Protein AF-A0A931LNC6-F1 (afdb_monomer_lite)

Foldseek 3Di:
DWDKDWDDDPCLDQVVVCVVLVHGWADKDKDKDAQKDKDWAACVVPPDDPPDPDPGTDIDIDGHHPDMDITMMTGS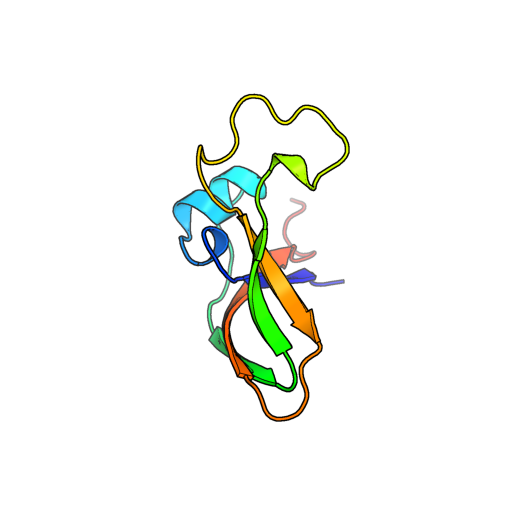DDPPPDD

pLDDT: mean 81.56, std 16.34, range [38.72, 97.5]

Structure (mmCIF, N/CA/C/O backbone):
data_AF-A0A931LNC6-F1
#
_entry.id   AF-A0A931LNC6-F1
#
loop_
_atom_site.group_PDB
_atom_site.id
_atom_site.type_symbol
_atom_site.label_atom_id
_atom_site.label_alt_id
_atom_site.label_comp_id
_atom_site.label_asym_id
_atom_site.label_entity_id
_atom_site.label_seq_id
_atom_site.pdbx_PDB_ins_code
_atom_site.Cartn_x
_atom_site.Cartn_y
_atom_site.Cartn_z
_atom_site.occupancy
_atom_site.B_iso_or_equiv
_atom_site.auth_seq_id
_atom_site.auth_comp_id
_atom_site.auth_asym_id
_atom_site.auth_atom_id
_atom_site.pdbx_PDB_model_num
ATOM 1 N N . MET A 1 1 ? -21.605 7.432 1.492 1.00 72.25 1 MET A N 1
ATOM 2 C CA . MET A 1 1 ? -20.941 6.274 0.865 1.00 72.25 1 MET A CA 1
ATOM 3 C C . MET A 1 1 ? -19.704 5.883 1.672 1.00 72.25 1 MET A C 1
ATOM 5 O O . MET A 1 1 ? -18.980 6.789 2.072 1.00 72.25 1 MET A O 1
ATOM 9 N N . PRO A 1 2 ? -19.487 4.586 1.971 1.00 85.00 2 PRO A N 1
ATOM 10 C CA . PRO A 1 2 ? -18.271 4.128 2.643 1.00 85.00 2 PRO A CA 1
ATOM 11 C C . PRO A 1 2 ? -17.043 4.389 1.764 1.00 85.00 2 PRO A C 1
ATOM 13 O O . PRO A 1 2 ? -17.094 4.151 0.556 1.00 85.00 2 PRO A O 1
ATOM 16 N N . VAL A 1 3 ? -15.955 4.871 2.364 1.00 89.31 3 VAL A N 1
ATOM 17 C CA . VAL A 1 3 ? -14.701 5.146 1.647 1.00 89.31 3 VAL A CA 1
ATOM 18 C C . VAL A 1 3 ? -13.659 4.107 2.034 1.00 89.31 3 VAL A C 1
ATOM 20 O O . VAL A 1 3 ? -13.260 4.011 3.198 1.00 89.31 3 VAL A O 1
ATOM 23 N N . TRP A 1 4 ? -13.217 3.344 1.039 1.00 91.75 4 TRP A N 1
ATOM 24 C CA . TRP A 1 4 ? -12.197 2.312 1.176 1.00 91.75 4 TRP A CA 1
ATOM 25 C C . TRP A 1 4 ? -10.871 2.802 0.604 1.00 91.75 4 TRP A C 1
ATOM 27 O O . TRP A 1 4 ? -10.814 3.301 -0.517 1.00 91.75 4 TRP A O 1
ATOM 37 N N . ASN A 1 5 ? -9.802 2.636 1.374 1.00 92.81 5 ASN A N 1
ATOM 38 C CA . ASN A 1 5 ? -8.450 3.012 0.995 1.00 92.81 5 ASN A CA 1
ATOM 39 C C . ASN A 1 5 ? -7.600 1.759 0.772 1.00 92.81 5 ASN A C 1
ATOM 41 O O . ASN A 1 5 ? -7.385 0.993 1.713 1.00 92.81 5 ASN A O 1
ATOM 45 N N . PHE A 1 6 ? -7.081 1.579 -0.444 1.00 95.12 6 PHE A N 1
ATOM 46 C CA . PHE A 1 6 ? -6.001 0.629 -0.709 1.00 95.12 6 PHE A CA 1
ATOM 47 C C . PHE A 1 6 ? -4.672 1.264 -0.280 1.00 95.12 6 PHE A C 1
ATOM 49 O O . PHE A 1 6 ? -4.102 2.108 -0.967 1.00 95.12 6 PHE A O 1
ATOM 56 N N . ALA A 1 7 ? -4.194 0.879 0.895 1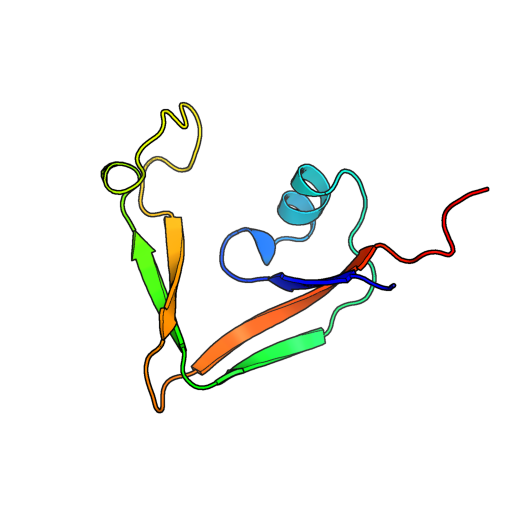.00 94.31 7 ALA A N 1
ATOM 57 C CA . ALA A 1 7 ? -2.931 1.306 1.457 1.00 94.31 7 ALA A CA 1
ATOM 58 C C . 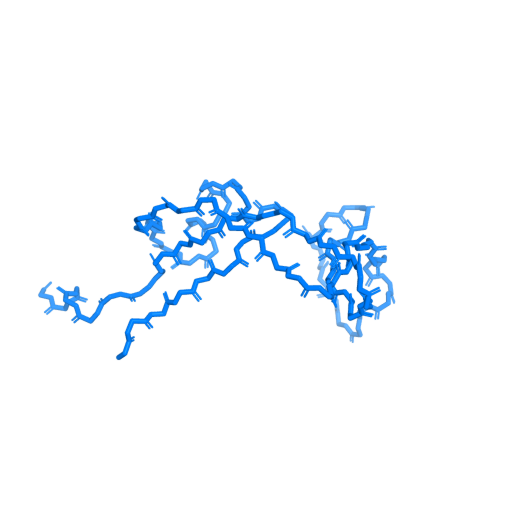ALA A 1 7 ? -1.746 0.531 0.868 1.00 94.31 7 ALA A C 1
ATOM 60 O O . ALA A 1 7 ? -1.712 -0.703 0.855 1.00 94.31 7 ALA A O 1
ATOM 61 N N . PHE A 1 8 ? -0.731 1.296 0.485 1.00 93.75 8 PHE A N 1
ATOM 62 C CA . PHE A 1 8 ? 0.601 0.860 0.087 1.00 93.75 8 PHE A CA 1
ATOM 63 C C . PHE A 1 8 ? 1.630 1.823 0.702 1.00 93.75 8 PHE A C 1
ATOM 65 O O . PHE A 1 8 ? 1.270 2.879 1.232 1.00 93.75 8 PHE A O 1
ATOM 72 N N . GLY A 1 9 ? 2.915 1.463 0.680 1.00 92.12 9 GLY A N 1
ATOM 73 C CA . GLY A 1 9 ? 3.957 2.317 1.253 1.00 92.12 9 GLY A CA 1
ATOM 74 C C . GLY A 1 9 ? 3.773 2.557 2.758 1.00 92.12 9 GLY A C 1
ATOM 75 O O . GLY A 1 9 ? 3.443 1.639 3.508 1.00 92.12 9 GLY A O 1
ATOM 76 N N . SER A 1 10 ? 3.961 3.799 3.213 1.00 89.69 10 SER A N 1
ATOM 77 C CA . SER A 1 10 ? 3.850 4.166 4.635 1.00 89.69 10 SER A CA 1
ATOM 78 C C . SER A 1 10 ? 2.438 3.999 5.206 1.00 89.69 10 SER A C 1
ATOM 80 O O . SER A 1 10 ? 2.298 3.735 6.401 1.00 89.69 10 SER A O 1
ATOM 82 N N . HIS A 1 11 ? 1.392 4.061 4.374 1.00 91.12 11 HIS A N 1
ATOM 83 C CA . HIS A 1 11 ? 0.002 3.864 4.804 1.00 91.12 11 HIS A CA 1
ATOM 84 C C . HIS A 1 11 ? -0.306 2.408 5.201 1.00 91.12 11 HIS A C 1
ATOM 86 O O . HIS A 1 11 ? -1.365 2.139 5.766 1.00 91.12 11 HIS A O 1
ATOM 92 N N . LEU A 1 12 ? 0.611 1.460 4.957 1.00 91.44 12 LEU A N 1
ATOM 93 C CA . LEU A 1 12 ? 0.525 0.114 5.538 1.00 91.44 12 LEU A CA 1
ATOM 94 C C . LEU A 1 12 ? 0.613 0.151 7.071 1.00 91.44 12 LEU A C 1
ATOM 96 O O . LEU A 1 12 ? 0.012 -0.695 7.738 1.00 91.44 12 LEU A O 1
ATOM 100 N N . SER A 1 13 ? 1.312 1.142 7.635 1.00 90.00 13 SER A N 1
ATOM 101 C CA . SER A 1 13 ? 1.311 1.398 9.072 1.00 90.00 13 SER A CA 1
ATOM 102 C C . SER A 1 13 ? -0.002 2.052 9.485 1.00 90.00 13 SER A C 1
ATOM 104 O O . SER A 1 13 ? -0.301 3.182 9.096 1.00 90.00 13 SER A O 1
ATOM 106 N N . LYS A 1 14 ? -0.759 1.368 10.350 1.00 88.12 14 LYS A N 1
ATOM 107 C CA . LYS A 1 14 ? -1.997 1.913 10.922 1.00 88.12 14 LYS A CA 1
ATOM 108 C C . LYS A 1 14 ? -1.760 3.243 11.630 1.00 88.12 14 LYS A C 1
ATOM 110 O O . LYS A 1 14 ? -2.594 4.122 11.518 1.00 88.12 14 LYS A O 1
ATOM 115 N N . GLN A 1 15 ? -0.631 3.407 12.323 1.00 90.69 15 GLN A N 1
ATOM 116 C CA . GLN A 1 15 ? -0.308 4.649 13.029 1.00 90.69 15 GLN A CA 1
ATOM 117 C C . GLN A 1 15 ? -0.154 5.827 12.060 1.00 90.69 15 GLN A C 1
ATOM 119 O O . GLN A 1 15 ? -0.719 6.891 12.300 1.00 90.69 15 GLN A O 1
ATOM 124 N N . GLN A 1 16 ? 0.572 5.623 10.957 1.00 89.69 16 GLN A N 1
ATOM 125 C CA . GLN A 1 16 ? 0.744 6.643 9.919 1.00 89.69 16 GLN A CA 1
ATOM 126 C C . GLN A 1 16 ? -0.590 6.960 9.245 1.00 89.69 16 GLN A C 1
ATOM 128 O O . GLN A 1 16 ? -0.959 8.124 9.123 1.00 89.69 16 GLN A O 1
ATOM 133 N N . LEU A 1 17 ? -1.355 5.928 8.881 1.00 90.06 17 LEU A N 1
ATOM 134 C CA . LEU A 1 17 ? -2.664 6.118 8.269 1.00 90.06 17 LEU A CA 1
ATOM 135 C C . LEU A 1 17 ? -3.619 6.878 9.200 1.00 90.06 17 LEU A C 1
ATOM 137 O O . LEU A 1 17 ? -4.241 7.837 8.755 1.00 90.06 17 LEU A O 1
ATOM 141 N N . SER A 1 18 ? -3.682 6.511 10.486 1.00 91.19 18 SER A N 1
ATOM 142 C CA . SER A 1 18 ? -4.496 7.206 11.491 1.00 91.19 18 SER A CA 1
ATOM 143 C C . SER A 1 18 ? -4.132 8.680 11.626 1.00 91.19 18 SER A C 1
ATOM 145 O O . SER A 1 18 ? -5.017 9.515 11.777 1.00 91.19 18 SER A O 1
ATOM 147 N N . HIS A 1 19 ? -2.836 9.001 11.579 1.00 89.88 19 HIS A N 1
ATOM 148 C CA . HIS A 1 19 ? -2.361 10.378 11.667 1.00 89.88 19 HIS A CA 1
ATOM 149 C C . HIS A 1 19 ? -2.839 11.220 10.476 1.00 89.88 19 HIS A C 1
ATOM 151 O O . HIS A 1 19 ? -3.273 12.351 10.668 1.00 89.88 19 HIS A O 1
ATOM 157 N N . ILE A 1 20 ? -2.824 10.650 9.266 1.00 86.94 20 ILE A N 1
ATOM 158 C CA . ILE A 1 20 ? -3.263 11.332 8.042 1.00 86.94 20 ILE A CA 1
ATOM 159 C C . ILE A 1 20 ? -4.787 11.504 7.989 1.00 86.94 20 ILE A C 1
ATOM 161 O O . ILE A 1 20 ? -5.263 12.569 7.603 1.00 86.94 20 ILE A O 1
ATOM 165 N N . ILE A 1 21 ? -5.562 10.482 8.368 1.00 87.88 21 ILE A N 1
ATOM 166 C CA . ILE A 1 21 ? -7.036 10.533 8.284 1.00 87.88 21 ILE A CA 1
ATOM 167 C C . ILE A 1 21 ? -7.706 11.105 9.545 1.00 87.88 21 ILE A C 1
ATOM 169 O O . ILE A 1 21 ? -8.924 11.251 9.568 1.00 87.88 21 ILE A O 1
ATOM 173 N N . GLY A 1 22 ? -6.941 11.391 10.604 1.00 88.88 22 GLY A N 1
ATOM 174 C CA . GLY A 1 22 ? -7.438 11.957 11.866 1.00 88.88 22 GLY A CA 1
ATOM 175 C C . GLY A 1 22 ? -8.238 10.991 12.752 1.00 88.88 22 GLY A C 1
ATOM 176 O O . GLY A 1 22 ? -8.796 11.410 13.762 1.00 88.88 22 GLY A O 1
ATOM 177 N N . GLN A 1 23 ? -8.310 9.705 12.402 1.00 87.56 23 GLN A N 1
ATOM 178 C CA . GLN A 1 23 ? -9.048 8.683 13.150 1.00 87.56 23 GLN A CA 1
ATOM 179 C C . GLN A 1 23 ? -8.463 7.286 12.932 1.00 87.56 23 GLN A C 1
ATOM 181 O O . GLN A 1 23 ? -7.722 7.055 11.982 1.00 87.56 23 GLN A O 1
ATOM 186 N N . ALA A 1 24 ? -8.812 6.323 13.787 1.00 87.81 24 ALA A N 1
ATOM 187 C CA . ALA A 1 24 ? -8.363 4.946 13.603 1.00 87.81 24 ALA A CA 1
ATOM 188 C C . ALA A 1 24 ? -9.018 4.313 12.353 1.00 87.81 24 ALA A C 1
ATOM 190 O O . ALA A 1 24 ? -10.251 4.283 12.271 1.00 87.81 24 ALA A O 1
ATOM 191 N N . PRO A 1 25 ? -8.239 3.768 11.395 1.00 87.31 25 PRO A N 1
ATOM 192 C CA . PRO A 1 25 ? -8.796 3.064 10.250 1.00 87.31 25 PRO A CA 1
ATOM 193 C C . PRO A 1 25 ? -9.529 1.805 10.724 1.00 87.31 25 PRO A C 1
ATOM 195 O O . PRO A 1 25 ? -9.017 1.031 11.541 1.00 87.31 25 PRO A O 1
ATOM 198 N N . LYS A 1 26 ? -10.740 1.597 10.208 1.00 83.75 26 LYS A N 1
ATOM 199 C CA . LYS A 1 26 ? -11.599 0.460 10.551 1.00 83.75 26 LYS A CA 1
ATOM 200 C C . LYS A 1 26 ? -11.403 -0.647 9.527 1.00 83.75 26 LYS A C 1
ATOM 202 O O . LYS A 1 26 ? -11.235 -0.351 8.355 1.00 83.75 26 LYS A O 1
ATOM 207 N N . GLN A 1 27 ? -11.512 -1.902 9.966 1.00 73.00 27 GLN A N 1
ATOM 208 C CA . GLN A 1 27 ? -11.433 -3.106 9.124 1.00 73.00 27 GLN A CA 1
ATOM 209 C C . GLN A 1 27 ? -10.113 -3.230 8.332 1.00 73.00 27 GLN A C 1
ATOM 211 O O . GLN 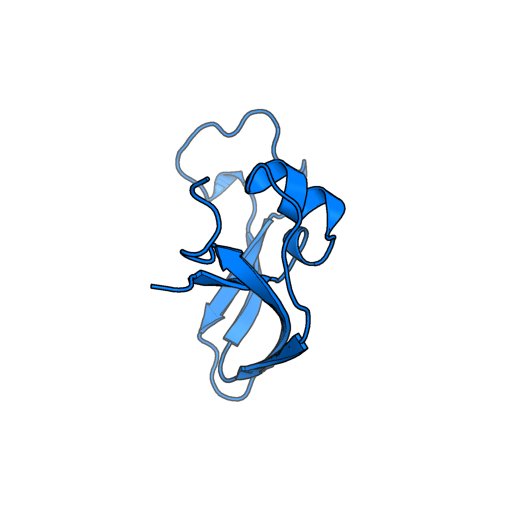A 1 27 ? -9.506 -2.265 7.886 1.00 73.00 27 GLN A O 1
ATOM 216 N N . PHE A 1 28 ? -9.602 -4.450 8.210 1.00 82.81 28 PHE A N 1
ATOM 217 C CA . PHE A 1 28 ? -8.336 -4.704 7.529 1.00 82.81 28 PHE A CA 1
ATOM 218 C C . PHE A 1 28 ? -8.474 -5.953 6.683 1.00 82.81 28 PHE A C 1
ATOM 220 O O . PHE A 1 28 ? -8.810 -7.019 7.199 1.00 82.81 28 PHE A O 1
ATOM 227 N N . MET A 1 29 ? -8.164 -5.820 5.401 1.00 90.81 29 MET A N 1
ATOM 228 C CA . MET A 1 29 ? -8.036 -6.950 4.492 1.00 90.81 29 MET A CA 1
ATOM 229 C C . MET A 1 29 ? -6.701 -6.854 3.769 1.00 90.81 29 MET A C 1
ATOM 231 O O . MET A 1 29 ? -6.337 -5.789 3.277 1.00 90.81 29 MET A O 1
ATOM 235 N N . ARG A 1 30 ? -5.972 -7.969 3.675 1.00 93.69 30 ARG A N 1
ATOM 236 C CA . ARG A 1 30 ? -4.859 -8.064 2.723 1.00 93.69 30 ARG A CA 1
ATOM 237 C C . ARG A 1 30 ? -5.446 -8.072 1.317 1.00 93.69 30 ARG A C 1
ATOM 239 O O . ARG A 1 30 ? -6.426 -8.773 1.075 1.00 93.69 30 ARG A O 1
ATOM 246 N N . ALA A 1 31 ? -4.854 -7.300 0.419 1.00 95.31 31 ALA A N 1
ATOM 247 C CA . ALA A 1 31 ? -5.351 -7.148 -0.938 1.00 95.31 31 ALA A CA 1
ATOM 248 C C . ALA A 1 31 ? -4.204 -7.146 -1.944 1.00 95.31 31 ALA A C 1
ATOM 250 O O . ALA A 1 31 ? -3.057 -6.843 -1.610 1.00 95.31 31 ALA A O 1
ATOM 251 N N . ILE A 1 32 ? -4.544 -7.478 -3.183 1.00 96.06 32 ILE A N 1
ATOM 252 C CA . ILE A 1 32 ? -3.639 -7.441 -4.325 1.00 96.06 32 ILE A CA 1
ATOM 253 C C . ILE A 1 32 ? -4.247 -6.483 -5.341 1.00 96.06 32 ILE A C 1
ATOM 255 O O . ILE A 1 32 ? -5.431 -6.596 -5.658 1.00 96.06 32 ILE A O 1
ATOM 259 N N . LEU A 1 33 ? -3.438 -5.553 -5.836 1.00 96.44 33 LEU A N 1
ATOM 260 C CA . LEU A 1 33 ? -3.780 -4.694 -6.959 1.00 96.44 33 LEU A CA 1
ATOM 261 C C . LEU A 1 33 ? -3.081 -5.241 -8.217 1.00 96.44 33 LEU A C 1
ATOM 263 O O . LEU A 1 33 ? -1.852 -5.134 -8.304 1.00 96.44 33 LEU A O 1
ATOM 267 N N . PRO A 1 34 ? -3.819 -5.870 -9.149 1.00 97.50 34 PRO A N 1
ATOM 268 C CA . PRO A 1 34 ? -3.253 -6.401 -10.385 1.00 97.50 34 PRO A CA 1
ATOM 269 C C . PRO A 1 34 ? -2.964 -5.284 -11.392 1.00 97.50 34 PRO A C 1
ATOM 271 O O . PRO A 1 34 ? -3.604 -4.238 -11.357 1.00 97.50 34 PRO A O 1
ATOM 274 N N . ASP A 1 35 ? -2.027 -5.534 -12.305 1.00 97.31 35 ASP A N 1
ATOM 275 C CA . ASP A 1 35 ? -1.611 -4.642 -13.396 1.00 97.31 35 ASP A CA 1
ATOM 276 C C . ASP A 1 35 ? -0.998 -3.304 -12.948 1.00 97.31 35 ASP A C 1
ATOM 278 O O . ASP A 1 35 ? -1.012 -2.312 -13.680 1.00 97.31 35 ASP A O 1
ATOM 282 N N . TYR A 1 36 ? -0.394 -3.286 -11.758 1.00 95.88 36 TYR A N 1
ATOM 283 C CA . TYR A 1 36 ? 0.409 -2.171 -11.255 1.00 95.88 36 TYR A CA 1
ATOM 284 C C . TYR A 1 36 ? 1.780 -2.648 -10.778 1.00 95.88 36 TYR A C 1
ATOM 286 O O . TYR A 1 36 ? 1.959 -3.793 -10.356 1.00 95.88 36 TYR A O 1
ATOM 294 N N . CYS A 1 37 ? 2.746 -1.733 -10.803 1.00 93.69 37 CYS A N 1
ATOM 295 C CA . CYS A 1 37 ? 4.068 -1.898 -10.216 1.00 93.69 37 CYS A CA 1
ATOM 296 C C . CYS A 1 37 ? 4.321 -0.797 -9.179 1.00 93.69 37 CYS A C 1
ATOM 298 O O . CYS A 1 37 ? 3.917 0.355 -9.364 1.00 93.69 37 CYS A O 1
ATOM 300 N N . LEU A 1 38 ? 4.987 -1.163 -8.082 1.00 90.44 38 LEU A N 1
ATOM 301 C CA . LEU A 1 38 ? 5.441 -0.221 -7.067 1.00 90.44 38 LEU A CA 1
ATOM 302 C C . LEU A 1 38 ? 6.790 0.361 -7.491 1.00 90.44 38 LEU A C 1
ATOM 304 O O . LEU A 1 38 ? 7.749 -0.371 -7.724 1.00 90.44 38 LEU A O 1
ATOM 308 N N . THR A 1 39 ? 6.867 1.681 -7.539 1.00 88.75 39 THR A N 1
ATOM 309 C CA . THR A 1 39 ? 8.095 2.428 -7.809 1.00 88.75 39 THR A CA 1
ATOM 310 C C . THR A 1 39 ? 8.306 3.495 -6.739 1.00 88.75 39 THR A C 1
ATOM 312 O O . THR A 1 39 ? 7.420 3.751 -5.923 1.00 88.75 39 THR A O 1
ATOM 315 N N . PHE A 1 40 ? 9.483 4.113 -6.719 1.00 84.62 40 PHE A N 1
ATOM 316 C CA . PHE A 1 40 ? 9.816 5.187 -5.790 1.00 84.62 40 PHE A CA 1
ATOM 317 C C . PHE A 1 40 ? 10.191 6.434 -6.578 1.00 84.62 40 PHE A C 1
ATOM 319 O O . PHE A 1 40 ? 11.200 6.450 -7.281 1.00 84.62 40 PHE A O 1
ATOM 326 N N . TRP A 1 41 ? 9.373 7.476 -6.466 1.00 79.19 41 TRP A N 1
ATOM 327 C CA . TRP A 1 41 ? 9.629 8.759 -7.115 1.00 79.19 41 TRP A CA 1
ATOM 328 C C . TRP A 1 41 ? 10.386 9.673 -6.168 1.00 79.19 41 TRP A C 1
ATOM 330 O O . TRP A 1 41 ? 10.082 9.734 -4.973 1.00 79.19 41 TRP A O 1
ATOM 340 N N . LYS A 1 42 ? 11.389 10.383 -6.684 1.00 66.06 42 LYS A N 1
ATOM 341 C CA . LYS A 1 42 ? 12.100 11.374 -5.879 1.00 66.06 42 LYS A CA 1
ATOM 342 C C . LYS A 1 42 ? 11.177 12.575 -5.699 1.00 66.06 42 LYS A C 1
ATOM 344 O O . LYS A 1 42 ? 10.487 12.980 -6.626 1.00 66.06 42 LYS A O 1
AT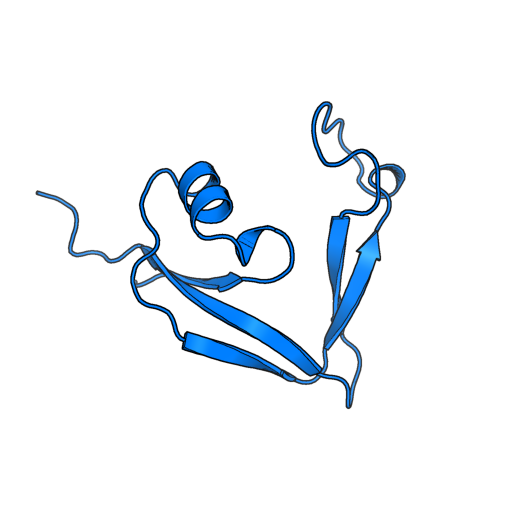OM 349 N N . LEU A 1 43 ? 11.180 13.172 -4.510 1.00 58.06 43 LEU A N 1
ATOM 350 C CA . LEU A 1 43 ? 10.355 14.352 -4.213 1.00 58.06 43 LEU A CA 1
ATOM 351 C C . LEU A 1 43 ? 10.610 15.532 -5.170 1.00 58.06 43 LEU A C 1
ATOM 353 O O . LEU A 1 43 ? 9.717 16.347 -5.363 1.00 58.06 43 LEU A O 1
ATOM 357 N N . PHE A 1 44 ? 11.786 15.592 -5.807 1.00 54.56 44 PHE A N 1
ATOM 358 C CA . PHE A 1 44 ? 12.122 16.578 -6.842 1.00 54.56 44 PHE A CA 1
ATOM 359 C C . PHE A 1 44 ? 11.261 16.477 -8.112 1.00 54.56 44 PHE A C 1
ATOM 361 O O . PHE A 1 44 ? 11.151 17.465 -8.831 1.00 54.56 44 PHE A O 1
ATOM 368 N N . ASP A 1 45 ? 10.620 15.332 -8.363 1.00 58.78 45 ASP A N 1
ATOM 369 C CA . ASP A 1 45 ? 9.696 15.146 -9.488 1.00 58.78 45 ASP A CA 1
ATOM 370 C C . ASP A 1 45 ? 8.271 15.660 -9.166 1.00 58.78 45 ASP A C 1
ATOM 372 O O . ASP A 1 45 ? 7.396 15.659 -10.033 1.00 58.78 45 ASP A O 1
ATOM 376 N N . PHE A 1 46 ? 8.010 16.124 -7.930 1.00 54.41 46 PHE A N 1
ATOM 377 C CA . PHE A 1 46 ? 6.714 16.672 -7.511 1.00 54.41 46 PHE A CA 1
ATOM 378 C C . PHE A 1 46 ? 6.723 18.215 -7.510 1.00 54.41 46 PHE A C 1
ATOM 380 O O . PHE A 1 46 ? 7.516 18.832 -6.801 1.00 54.41 46 PHE A O 1
ATOM 387 N N . PRO A 1 47 ? 5.804 18.886 -8.232 1.00 49.16 47 PRO A N 1
ATOM 388 C CA . PRO A 1 47 ? 5.901 20.323 -8.508 1.00 49.16 47 PRO A CA 1
ATOM 389 C C . PRO A 1 47 ? 5.478 21.275 -7.367 1.00 49.16 47 PRO A C 1
ATOM 391 O O . PRO A 1 47 ? 5.149 22.427 -7.645 1.00 49.16 47 PRO A O 1
ATOM 394 N N . LYS A 1 48 ? 5.481 20.869 -6.087 1.00 49.47 48 LYS A N 1
ATOM 395 C CA . LYS A 1 48 ? 5.243 21.791 -4.952 1.00 49.47 48 LYS A CA 1
ATOM 396 C C . LYS A 1 48 ? 6.055 21.407 -3.716 1.00 49.47 48 LYS A C 1
ATOM 398 O O . LYS A 1 48 ? 6.241 20.237 -3.412 1.00 49.47 48 LYS A O 1
ATOM 403 N N . THR A 1 49 ? 6.517 22.426 -3.002 1.00 52.00 49 THR A N 1
ATOM 404 C CA . THR A 1 49 ? 7.324 22.390 -1.777 1.00 52.00 49 THR A CA 1
ATOM 405 C C . THR A 1 49 ? 6.649 21.569 -0.669 1.00 52.00 49 THR A C 1
ATOM 407 O O .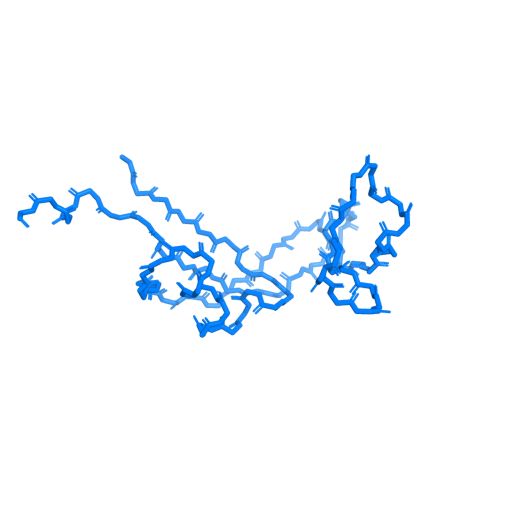 THR A 1 49 ? 5.810 22.078 0.069 1.00 52.00 49 THR A O 1
ATOM 410 N N . PHE A 1 50 ? 7.031 20.300 -0.514 1.00 52.97 50 PHE A N 1
ATOM 411 C CA . PHE A 1 50 ? 6.695 19.487 0.659 1.00 52.97 50 PHE A CA 1
ATOM 412 C C . PHE A 1 50 ? 7.916 19.429 1.578 1.00 52.97 50 PHE A C 1
ATOM 414 O O . PHE A 1 50 ? 8.752 18.537 1.469 1.00 52.97 50 PHE A O 1
ATOM 421 N N . SER A 1 51 ? 8.046 20.414 2.467 1.00 47.00 51 SER A N 1
ATOM 422 C CA . SER A 1 51 ? 9.263 20.652 3.253 1.00 47.00 51 SER A CA 1
ATOM 423 C C . SER A 1 51 ? 9.589 19.602 4.326 1.00 47.00 51 SER A C 1
ATOM 425 O O . SER A 1 51 ? 10.614 19.746 4.973 1.00 47.00 51 SER A O 1
ATOM 427 N N . ASN A 1 52 ? 8.785 18.546 4.512 1.00 54.34 52 ASN A N 1
ATOM 428 C CA . ASN A 1 52 ? 8.999 17.543 5.571 1.00 54.34 52 ASN A CA 1
ATOM 429 C C . ASN A 1 52 ? 8.643 16.092 5.177 1.00 54.34 52 ASN A C 1
ATOM 431 O O . ASN A 1 52 ? 8.520 15.234 6.052 1.00 54.34 52 ASN A O 1
ATOM 435 N N . LEU A 1 53 ? 8.445 15.787 3.890 1.00 57.69 53 LEU A N 1
ATOM 436 C CA . LEU A 1 53 ? 8.207 14.404 3.451 1.00 57.69 53 LEU A CA 1
ATOM 437 C C . LEU A 1 53 ? 9.539 13.689 3.180 1.00 57.69 53 LEU A C 1
ATOM 439 O O . LEU A 1 53 ? 10.529 14.332 2.848 1.00 57.69 53 LEU A O 1
ATOM 443 N N . ALA A 1 54 ? 9.547 12.370 3.411 1.00 57.16 54 ALA A N 1
ATOM 444 C CA . ALA A 1 54 ? 10.709 11.476 3.480 1.00 57.16 54 ALA A CA 1
ATOM 445 C C . ALA A 1 54 ? 11.914 11.928 2.640 1.00 57.16 54 ALA A C 1
ATOM 447 O O . ALA A 1 54 ? 11.800 12.053 1.430 1.00 57.16 54 ALA A O 1
ATOM 448 N N . THR A 1 55 ? 13.096 12.062 3.246 1.00 58.09 55 THR A N 1
ATOM 449 C CA . THR A 1 55 ? 14.348 12.518 2.599 1.00 58.09 55 THR A CA 1
ATOM 450 C C . THR A 1 55 ? 14.853 11.633 1.438 1.00 58.09 55 THR A C 1
ATOM 452 O O . THR A 1 55 ? 15.927 11.882 0.895 1.00 58.09 55 THR A O 1
ATOM 455 N N . GLY A 1 56 ? 14.089 10.606 1.047 1.00 67.56 56 GLY A N 1
ATOM 456 C CA . GLY A 1 56 ? 14.337 9.703 -0.073 1.00 67.56 56 GLY A CA 1
ATOM 457 C C . GLY A 1 56 ? 13.190 9.679 -1.096 1.00 67.56 56 GLY A C 1
ATOM 458 O O . GLY A 1 56 ? 12.656 10.714 -1.491 1.00 67.56 56 GLY A O 1
ATOM 459 N N . GLY A 1 57 ? 12.845 8.481 -1.577 1.00 73.75 57 GLY A N 1
ATOM 460 C CA . GLY A 1 57 ? 11.779 8.279 -2.562 1.00 73.75 57 GLY A CA 1
ATOM 461 C C . GLY A 1 57 ? 10.409 8.047 -1.922 1.00 73.75 57 GLY A C 1
ATOM 462 O O . GLY A 1 57 ? 10.294 7.307 -0.945 1.00 73.75 57 GLY A O 1
ATOM 463 N N . SER A 1 58 ? 9.363 8.641 -2.495 1.00 82.69 58 SER A N 1
ATOM 464 C CA . SER A 1 58 ? 7.971 8.371 -2.129 1.00 82.69 58 SER A CA 1
ATOM 465 C C . SER A 1 58 ? 7.424 7.200 -2.950 1.00 82.69 58 SER A C 1
ATOM 467 O O . SER A 1 58 ? 7.612 7.183 -4.169 1.00 82.69 58 SER A O 1
ATOM 469 N N . PRO A 1 59 ? 6.757 6.216 -2.321 1.00 88.44 59 PRO A N 1
ATOM 470 C CA . PRO A 1 59 ? 6.177 5.092 -3.039 1.00 88.44 59 PRO A CA 1
ATOM 471 C C . PRO A 1 59 ? 5.048 5.577 -3.955 1.00 88.44 59 PRO A C 1
ATOM 473 O O . PRO A 1 59 ? 4.159 6.307 -3.521 1.00 88.44 59 PRO A O 1
ATOM 476 N N . ALA A 1 60 ? 5.073 5.137 -5.206 1.00 89.25 60 ALA A N 1
ATOM 477 C CA . ALA A 1 60 ? 4.073 5.430 -6.223 1.00 89.25 60 ALA A CA 1
ATOM 478 C C . ALA A 1 60 ? 3.678 4.146 -6.959 1.00 89.25 60 ALA A C 1
ATOM 480 O O . ALA A 1 60 ? 4.468 3.208 -7.076 1.00 89.25 60 ALA A O 1
ATOM 481 N N . LEU A 1 61 ? 2.446 4.110 -7.460 1.00 92.06 61 LEU A N 1
ATOM 482 C CA . LEU A 1 61 ? 1.937 3.011 -8.272 1.00 92.06 61 LEU A CA 1
ATOM 483 C C . LEU A 1 61 ? 1.857 3.462 -9.721 1.00 92.06 61 LEU A C 1
ATOM 485 O O . LEU A 1 61 ? 1.233 4.478 -10.023 1.00 92.06 61 LEU A O 1
ATOM 489 N N . VAL A 1 62 ? 2.465 2.688 -10.611 1.00 92.31 62 VAL A N 1
ATOM 490 C CA . VAL A 1 62 ? 2.397 2.917 -12.056 1.00 92.31 62 VAL A CA 1
ATOM 491 C C . VAL A 1 62 ? 1.726 1.722 -12.733 1.00 92.31 62 VAL A C 1
ATOM 493 O O . VAL A 1 62 ? 2.012 0.586 -12.343 1.00 92.31 62 VAL A O 1
ATOM 496 N N . PRO A 1 63 ? 0.832 1.937 -13.716 1.00 95.19 63 PRO A N 1
ATOM 497 C CA . PRO A 1 63 ? 0.247 0.840 -14.478 1.00 95.19 63 PRO A CA 1
ATOM 498 C C . PRO A 1 63 ? 1.338 0.008 -15.158 1.00 95.19 63 PRO A C 1
ATOM 500 O O . PRO A 1 63 ? 2.201 0.548 -15.851 1.00 95.19 63 PRO A O 1
ATOM 503 N N . HIS A 1 64 ? 1.305 -1.305 -14.955 1.00 95.00 64 HIS A N 1
ATOM 504 C CA . HIS A 1 64 ? 2.241 -2.244 -15.559 1.00 95.00 64 HIS A CA 1
ATOM 505 C C . HIS A 1 64 ? 1.596 -3.629 -15.669 1.00 95.00 64 HIS A C 1
ATOM 507 O O . HIS A 1 64 ? 1.432 -4.344 -14.677 1.00 95.00 64 HIS A O 1
ATOM 513 N N . LYS A 1 65 ? 1.220 -4.005 -16.894 1.00 96.25 65 LYS A N 1
ATOM 514 C CA . LYS A 1 65 ? 0.466 -5.231 -17.177 1.00 96.25 65 LYS A CA 1
ATOM 515 C C . LYS A 1 65 ? 1.226 -6.483 -16.726 1.00 96.25 65 LYS A C 1
ATOM 517 O O . LYS A 1 65 ? 2.414 -6.623 -17.009 1.00 96.25 65 LYS A O 1
ATOM 522 N N . GLY A 1 66 ? 0.530 -7.403 -16.060 1.00 95.25 66 GLY A N 1
ATOM 523 C CA . GLY A 1 66 ? 1.101 -8.663 -15.568 1.00 95.25 66 GLY A CA 1
ATOM 524 C C . GLY A 1 66 ? 1.916 -8.537 -14.276 1.00 95.25 66 GLY A C 1
ATOM 525 O O . GLY A 1 66 ? 2.423 -9.540 -13.777 1.00 95.25 66 GLY A O 1
ATOM 526 N N . SER A 1 67 ? 2.036 -7.332 -13.713 1.00 95.94 67 SER A N 1
ATOM 527 C CA . SER A 1 67 ? 2.565 -7.127 -12.363 1.00 95.94 67 SER A CA 1
ATOM 528 C C . SER A 1 67 ? 1.450 -7.073 -11.328 1.00 95.94 67 SER A C 1
ATOM 530 O O . SER A 1 67 ? 0.269 -6.980 -11.656 1.00 95.94 67 SER A O 1
ATOM 532 N N . GLN A 1 68 ? 1.829 -7.154 -10.057 1.00 96.62 68 GLN A N 1
ATOM 533 C CA . GLN A 1 68 ? 0.893 -7.054 -8.950 1.00 96.62 68 GLN A CA 1
ATOM 534 C C . GLN A 1 68 ? 1.544 -6.374 -7.752 1.00 96.62 68 GLN A C 1
ATOM 536 O O . GLN A 1 68 ? 2.725 -6.592 -7.466 1.00 96.62 68 GLN A O 1
ATOM 541 N N . VAL A 1 69 ? 0.757 -5.584 -7.027 1.00 96.62 69 VAL A N 1
ATOM 542 C CA . VAL A 1 69 ? 1.183 -4.948 -5.780 1.00 96.62 69 VAL A CA 1
ATOM 543 C C . VAL A 1 69 ? 0.368 -5.491 -4.622 1.00 96.62 69 VAL A C 1
ATOM 545 O O . VAL A 1 69 ? -0.861 -5.475 -4.638 1.00 96.62 69 VAL A O 1
ATOM 548 N N . TYR A 1 70 ? 1.069 -5.946 -3.591 1.00 95.38 70 TYR A N 1
ATOM 549 C CA . TYR A 1 70 ? 0.464 -6.368 -2.338 1.00 95.38 70 TYR A CA 1
ATOM 550 C C . TYR A 1 70 ? 0.262 -5.160 -1.431 1.00 95.38 70 TYR A C 1
ATOM 552 O O . TYR A 1 70 ? 1.169 -4.347 -1.243 1.00 95.38 70 TYR A O 1
ATOM 560 N N . GLY A 1 71 ? -0.925 -5.063 -0.848 1.00 95.00 71 GLY A N 1
ATOM 561 C CA . GLY A 1 71 ? -1.290 -3.972 0.039 1.00 95.00 71 GLY A CA 1
ATOM 562 C C . GLY A 1 71 ? -2.331 -4.382 1.068 1.00 95.00 71 GLY A C 1
ATOM 563 O O . GLY A 1 71 ? -2.591 -5.566 1.313 1.00 95.00 71 GLY A O 1
ATOM 564 N N . ALA A 1 72 ? -2.931 -3.372 1.681 1.00 94.12 72 ALA A N 1
ATOM 565 C CA . ALA A 1 72 ? -3.997 -3.538 2.653 1.00 94.12 72 ALA A CA 1
ATOM 566 C C . ALA A 1 72 ? -5.171 -2.625 2.317 1.00 94.12 72 ALA A C 1
ATOM 568 O O . ALA A 1 72 ? -4.969 -1.480 1.939 1.00 94.12 72 ALA A O 1
ATOM 569 N N . VAL A 1 73 ? -6.396 -3.100 2.492 1.00 95.19 73 VAL A N 1
ATOM 570 C CA . VAL A 1 73 ? -7.603 -2.286 2.352 1.00 95.19 73 VAL A CA 1
ATOM 571 C C . VAL A 1 73 ? -8.120 -1.923 3.737 1.00 95.19 73 VAL A C 1
ATOM 573 O O . VAL A 1 73 ? -8.295 -2.800 4.587 1.00 95.19 73 VAL A O 1
ATOM 576 N N . TYR A 1 74 ? -8.359 -0.630 3.939 1.00 93.50 74 TYR A N 1
ATOM 577 C CA . TYR A 1 74 ? -8.915 -0.057 5.161 1.00 93.50 74 TYR A CA 1
ATOM 578 C C . TYR A 1 74 ? -10.207 0.701 4.857 1.00 93.50 74 TYR A C 1
ATOM 580 O O . TYR A 1 74 ? -10.266 1.454 3.885 1.00 93.50 74 TYR A O 1
ATOM 588 N N . LEU A 1 75 ? -11.220 0.561 5.708 1.00 91.56 75 LEU A N 1
ATOM 589 C CA . LEU A 1 75 ? -12.393 1.433 5.712 1.00 91.56 75 LEU A CA 1
ATOM 590 C C . LEU A 1 75 ? -12.041 2.703 6.495 1.00 91.56 75 LEU A C 1
ATOM 592 O O . LEU A 1 75 ? -11.842 2.665 7.713 1.00 91.56 75 LEU A O 1
ATOM 596 N N . ILE A 1 76 ? -11.943 3.832 5.796 1.00 88.44 76 ILE A N 1
ATOM 597 C CA . ILE A 1 76 ? -11.481 5.100 6.383 1.00 88.44 76 ILE A CA 1
ATOM 598 C C . ILE A 1 76 ? -12.612 6.086 6.664 1.00 88.44 76 ILE A C 1
ATOM 600 O O . ILE A 1 76 ? -12.402 7.026 7.418 1.00 88.44 76 ILE A O 1
ATOM 604 N N . GLN A 1 77 ? -13.808 5.868 6.118 1.00 84.19 77 GLN A N 1
ATOM 605 C CA . GLN A 1 77 ? -15.001 6.641 6.456 1.00 84.19 77 GLN A CA 1
ATOM 606 C C . GLN A 1 77 ? -16.236 5.751 6.351 1.00 84.19 77 GLN A C 1
ATOM 608 O O . GLN A 1 77 ? -16.470 5.112 5.326 1.00 84.19 77 GLN A O 1
ATOM 613 N N . ASP A 1 78 ? -17.031 5.740 7.417 1.00 74.94 78 ASP A N 1
ATOM 614 C CA . ASP A 1 78 ? -18.319 5.059 7.499 1.00 74.94 78 ASP A CA 1
ATOM 615 C C . ASP A 1 78 ? -19.366 6.087 7.944 1.00 74.94 78 ASP A C 1
ATOM 617 O O . ASP A 1 78 ? -19.136 6.829 8.900 1.00 74.94 78 ASP A O 1
ATOM 621 N N . PHE A 1 79 ? -20.507 6.155 7.256 1.00 64.81 79 PHE A N 1
ATOM 622 C CA . PHE A 1 79 ? -21.542 7.177 7.483 1.00 64.81 79 PHE A CA 1
ATOM 623 C C . PHE A 1 79 ? -22.236 7.055 8.849 1.00 64.81 79 PHE A C 1
ATOM 625 O O . PHE A 1 79 ? -23.036 7.909 9.210 1.00 64.81 79 PHE A O 1
ATOM 632 N N . ARG A 1 80 ? -21.933 6.010 9.627 1.00 56.66 80 ARG A N 1
ATOM 633 C CA . ARG A 1 80 ? -22.521 5.776 10.953 1.00 56.66 80 ARG A CA 1
ATOM 634 C C . ARG A 1 80 ? -21.840 6.524 12.105 1.00 56.66 80 ARG A C 1
ATOM 636 O O . ARG A 1 80 ? -22.215 6.302 13.249 1.00 56.66 80 ARG A O 1
ATOM 643 N N . VAL A 1 81 ? -20.853 7.384 11.841 1.00 52.38 81 VAL A N 1
ATOM 644 C CA . VAL A 1 81 ? -20.218 8.228 12.873 1.00 52.38 81 VAL A CA 1
ATOM 645 C C . VAL A 1 81 ? -20.621 9.684 12.654 1.00 52.38 81 VAL A C 1
ATOM 647 O O . VAL A 1 81 ? -19.879 10.502 12.120 1.00 52.38 81 VAL A O 1
ATOM 650 N N . SER A 1 82 ? -21.861 9.986 13.008 1.00 44.28 82 SER A N 1
ATOM 651 C CA . SER A 1 82 ? -22.346 11.338 13.282 1.00 44.28 82 SER A CA 1
ATOM 652 C C . SER A 1 82 ? -23.389 11.184 14.381 1.00 44.28 82 SER A C 1
ATOM 654 O O . SER A 1 82 ? -24.569 10.988 14.103 1.00 44.28 82 SER A O 1
ATOM 656 N N . ALA A 1 83 ? -22.905 11.143 15.617 1.00 38.72 83 ALA A N 1
ATOM 657 C CA . ALA A 1 83 ? -23.686 11.292 16.834 1.00 38.72 83 ALA A CA 1
ATOM 658 C C . ALA A 1 83 ? -22.863 12.167 17.777 1.00 38.72 83 ALA A C 1
ATOM 660 O O . ALA A 1 83 ? -21.647 11.879 17.892 1.00 38.72 83 ALA A O 1
#

Sequence (83 aa):
MPVWNFAFGSHLSKQQLSHIIGQAPKQFMRAILPDYCLTFWKLFDFPKTFSNLATGGSPALVPHKGSQVYGAVYLIQDFRVSA

Radius of gyration: 14.69 Å; chains: 1; bounding box: 38×31×34 Å

Secondary structure (DSSP, 8-state):
--EEEEE-GGGGSHHHHHHHHSSPPEEEEEEEEEEEEEEEEEGGGSSS--TTS-SSEEEEEEEEEEEEEEEEEEEEE-TT---